Protein AF-A0A227JGD4-F1 (afdb_monomer_lite)

Secondary structure (DSSP, 8-state):
--S--PEEEPTT--GGG-SEEE--THHHHHHHHHTTSTT--HHHHHHHHHHHHHHTT-SSSEEEHHHHHHHTTTSS-HHHHHHHHHHHHHHTSEEEEEEEESSS---S-EEEEEPPHHHHHHHHHHHTT-

Radius of gyration: 15.05 Å; chains: 1; bounding box: 31×41×41 Å

Sequence (130 aa):
MTADEKILIKAPRSHKDGHLFEVHESSADWVEQYQHFKGVTKSILELLNLISLRGFSSKDGLVSTTEIVEATDGQLTRAALQQRLRAAVNIGLFTQTPVRFEEGLAGKTMLHKFVNPNQLISVLGATSLV

InterPro domains:
  IPR040567 RctB, helix turn helix domain [PF18622] (13-119)

Structure (mmCIF, N/CA/C/O backbone):
data_AF-A0A227JGD4-F1
#
_entry.id   AF-A0A227JGD4-F1
#
loop_
_atom_site.group_PDB
_atom_site.id
_atom_site.type_symbol
_atom_site.label_atom_id
_atom_site.label_alt_id
_atom_site.label_comp_id
_atom_site.label_asym_id
_atom_site.label_entity_id
_atom_site.label_seq_id
_atom_site.pdbx_PDB_ins_code
_atom_site.Cartn_x
_atom_site.Cartn_y
_atom_site.Cartn_z
_atom_site.occupancy
_atom_site.B_iso_or_equiv
_atom_site.auth_seq_id
_atom_site.auth_comp_id
_atom_site.auth_asym_id
_atom_site.auth_atom_id
_atom_site.pdbx_PDB_model_num
ATOM 1 N N . MET A 1 1 ? -4.173 -29.037 -1.565 1.00 38.59 1 MET A N 1
ATOM 2 C CA . MET A 1 1 ? -4.380 -27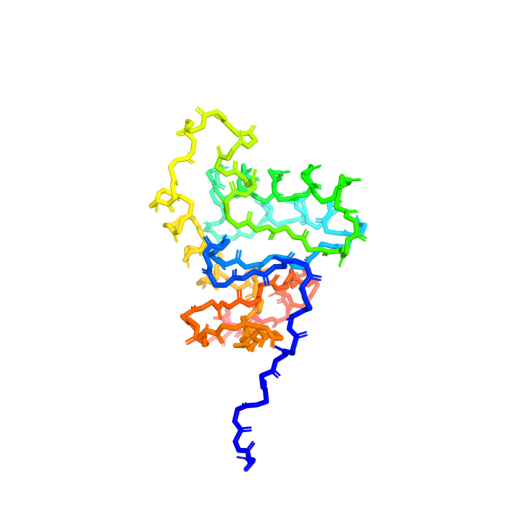.831 -2.393 1.00 38.59 1 MET A CA 1
ATOM 3 C C . MET A 1 1 ? -3.021 -27.427 -2.932 1.00 38.59 1 MET A C 1
ATOM 5 O O . MET A 1 1 ? -2.051 -27.455 -2.189 1.00 38.59 1 MET A O 1
ATOM 9 N N . THR A 1 2 ? -2.946 -27.286 -4.246 1.00 38.41 2 THR A N 1
ATOM 10 C CA . THR A 1 2 ? -1.753 -27.351 -5.100 1.00 38.41 2 THR A CA 1
ATOM 11 C C . THR A 1 2 ? -1.048 -25.995 -5.215 1.00 38.41 2 THR A C 1
ATOM 13 O O . THR A 1 2 ? -1.736 -24.987 -5.232 1.00 38.41 2 THR A O 1
ATOM 16 N N . ALA A 1 3 ? 0.293 -26.014 -5.273 1.00 48.94 3 ALA A N 1
ATOM 17 C CA . ALA A 1 3 ? 1.257 -24.923 -5.513 1.00 48.94 3 ALA A CA 1
ATOM 18 C C . ALA A 1 3 ? 0.721 -23.471 -5.551 1.00 48.94 3 ALA A C 1
ATOM 20 O O . ALA A 1 3 ? 0.012 -23.109 -6.484 1.00 48.94 3 ALA A O 1
ATOM 21 N N . ASP A 1 4 ? 1.162 -22.653 -4.583 1.00 60.94 4 ASP A N 1
ATOM 22 C CA . ASP A 1 4 ? 0.932 -21.204 -4.437 1.00 60.94 4 ASP A CA 1
ATOM 23 C C . ASP A 1 4 ? 0.702 -20.470 -5.768 1.00 60.94 4 ASP A C 1
ATOM 25 O O . ASP A 1 4 ? 1.643 -20.128 -6.496 1.00 60.94 4 ASP A O 1
ATOM 29 N N . GLU A 1 5 ? -0.566 -20.220 -6.082 1.00 78.69 5 GLU A N 1
ATOM 30 C CA . GLU A 1 5 ? -0.978 -19.538 -7.300 1.00 78.69 5 GLU A CA 1
ATOM 31 C C . GLU A 1 5 ? -0.503 -18.078 -7.244 1.00 78.69 5 GLU A C 1
ATOM 33 O O . GLU A 1 5 ? -0.991 -17.262 -6.462 1.00 78.69 5 GLU A O 1
ATOM 38 N N . LYS A 1 6 ? 0.521 -17.754 -8.043 1.00 89.44 6 LYS A N 1
ATOM 39 C CA . LYS A 1 6 ? 1.076 -16.398 -8.122 1.00 89.44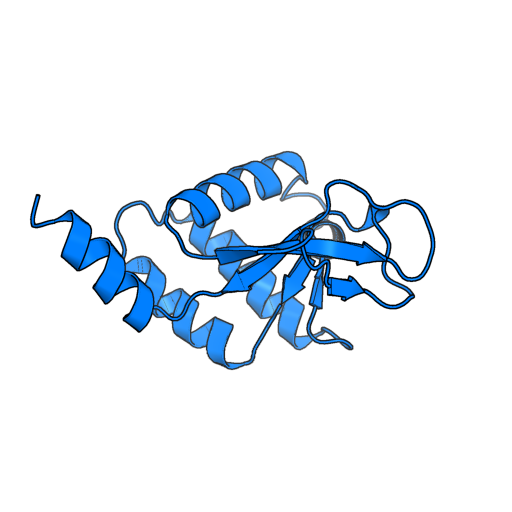 6 LYS A CA 1
ATOM 40 C C . LYS A 1 6 ? 0.361 -15.583 -9.187 1.00 89.44 6 LYS A C 1
ATOM 42 O O . LYS A 1 6 ? 0.324 -15.984 -10.355 1.00 89.44 6 LYS A O 1
ATOM 47 N N . ILE A 1 7 ? -0.078 -14.384 -8.814 1.00 92.19 7 ILE A N 1
ATOM 48 C CA . ILE A 1 7 ? -0.652 -13.418 -9.758 1.00 92.19 7 ILE A CA 1
ATOM 49 C C . ILE A 1 7 ? 0.446 -12.925 -10.707 1.00 92.19 7 ILE A C 1
ATOM 51 O O . ILE A 1 7 ? 1.539 -12.559 -10.268 1.00 92.19 7 ILE A O 1
ATOM 55 N N . LEU A 1 8 ? 0.162 -12.930 -12.012 1.00 93.44 8 LEU A N 1
ATOM 56 C CA . LEU A 1 8 ? 1.051 -12.368 -13.027 1.00 93.44 8 LEU A CA 1
ATOM 57 C C . LEU A 1 8 ? 0.884 -10.847 -13.092 1.00 93.44 8 LEU A C 1
ATOM 59 O O . LEU A 1 8 ? -0.195 -10.358 -13.410 1.00 93.44 8 LEU A O 1
ATOM 63 N N . ILE A 1 9 ? 1.972 -10.119 -12.865 1.00 94.69 9 ILE A N 1
ATOM 64 C CA . ILE A 1 9 ? 2.058 -8.668 -13.024 1.00 94.69 9 ILE A CA 1
ATOM 65 C C . ILE A 1 9 ? 2.738 -8.356 -14.357 1.00 94.69 9 ILE A C 1
ATOM 67 O O . ILE A 1 9 ? 3.827 -8.861 -14.638 1.00 94.69 9 ILE A O 1
ATOM 71 N N . LYS A 1 10 ? 2.072 -7.543 -15.176 1.00 94.25 10 LYS A N 1
ATOM 72 C CA . LYS A 1 10 ? 2.501 -7.182 -16.530 1.00 94.25 10 LYS A CA 1
ATOM 73 C C . LYS A 1 10 ? 3.551 -6.073 -16.536 1.00 94.25 10 LYS A C 1
ATOM 75 O O . LYS A 1 10 ? 3.618 -5.266 -15.605 1.00 94.25 10 LYS A O 1
ATOM 80 N N . ALA A 1 11 ? 4.350 -6.025 -17.600 1.00 92.12 11 ALA A N 1
ATOM 81 C CA . ALA A 1 11 ? 5.222 -4.887 -17.872 1.00 92.12 11 ALA A CA 1
ATOM 82 C C . ALA A 1 11 ? 4.396 -3.576 -17.954 1.00 92.12 11 ALA A C 1
ATOM 84 O O . ALA A 1 11 ? 3.231 -3.615 -18.358 1.00 92.12 11 ALA A O 1
ATOM 85 N N . PRO A 1 12 ? 4.956 -2.411 -17.568 1.00 93.19 12 PRO A N 1
ATOM 86 C CA . PRO A 1 12 ? 6.364 -2.159 -17.242 1.00 93.19 12 PRO A CA 1
ATOM 87 C C . PRO A 1 12 ? 6.754 -2.445 -15.781 1.00 93.19 12 PRO A C 1
ATOM 89 O O . PRO A 1 12 ? 7.877 -2.133 -15.387 1.00 93.19 12 PRO A O 1
ATOM 92 N N . ARG A 1 13 ? 5.857 -3.007 -14.957 1.00 94.38 13 ARG A N 1
ATOM 93 C CA . ARG A 1 13 ? 6.155 -3.255 -13.541 1.00 94.38 13 ARG A CA 1
ATOM 94 C C . ARG A 1 13 ? 7.196 -4.351 -13.356 1.00 94.38 13 ARG A C 1
ATOM 96 O O . ARG A 1 13 ? 7.214 -5.349 -14.075 1.00 94.38 13 ARG A O 1
ATOM 103 N N . SER A 1 14 ? 8.021 -4.197 -12.328 1.00 93.81 14 SER A N 1
ATOM 104 C CA . SER A 1 14 ? 9.065 -5.154 -11.973 1.00 93.81 14 SER A CA 1
ATOM 105 C C . SER A 1 14 ? 9.233 -5.296 -10.461 1.00 93.81 14 SER A C 1
ATOM 107 O O . SER A 1 14 ? 8.778 -4.473 -9.668 1.00 93.81 14 SER A O 1
ATOM 109 N N . HIS A 1 15 ? 9.979 -6.316 -10.035 1.00 91.81 15 HIS A N 1
ATOM 110 C CA . HIS A 1 15 ? 10.324 -6.518 -8.623 1.00 91.81 15 HIS A CA 1
ATOM 111 C C . HIS A 1 15 ? 11.052 -5.318 -7.984 1.00 91.81 15 HIS A C 1
ATOM 113 O O . HIS A 1 15 ? 11.072 -5.202 -6.758 1.00 91.81 15 HIS A O 1
ATOM 119 N N . LYS A 1 16 ? 11.643 -4.420 -8.786 1.00 92.94 16 LYS A N 1
ATOM 120 C CA . LYS A 1 16 ? 12.306 -3.199 -8.302 1.00 92.94 16 LYS A CA 1
ATOM 121 C C . LYS A 1 16 ? 11.316 -2.165 -7.759 1.00 92.94 16 LYS A C 1
ATOM 123 O O . LYS A 1 16 ? 11.696 -1.342 -6.928 1.00 92.94 16 LYS A O 1
ATOM 128 N N . ASP A 1 17 ? 10.046 -2.256 -8.145 1.00 93.38 17 ASP A N 1
ATOM 129 C CA . ASP A 1 17 ? 8.985 -1.359 -7.672 1.00 93.38 17 ASP A CA 1
ATOM 130 C C . ASP A 1 17 ? 8.592 -1.661 -6.207 1.00 93.38 17 ASP A C 1
ATOM 132 O O . ASP A 1 17 ? 7.974 -0.853 -5.502 1.00 93.38 17 ASP A O 1
ATOM 136 N N . GLY A 1 18 ? 9.029 -2.820 -5.702 1.00 94.75 18 GLY A N 1
ATOM 137 C CA . GLY A 1 18 ? 8.765 -3.312 -4.356 1.00 94.75 18 GLY A CA 1
ATOM 138 C C . GLY A 1 18 ? 7.379 -3.941 -4.242 1.00 94.75 18 GLY A C 1
ATOM 139 O O . GLY A 1 18 ? 6.974 -4.670 -5.143 1.00 94.75 18 GLY A O 1
ATOM 140 N N . HIS A 1 19 ? 6.685 -3.723 -3.120 1.00 97.25 19 HIS A N 1
ATOM 141 C CA . HIS A 1 19 ? 5.319 -4.231 -2.927 1.00 97.25 19 HIS A CA 1
ATOM 142 C C . HIS A 1 19 ? 4.311 -3.457 -3.779 1.00 97.25 19 HIS A C 1
ATOM 144 O O . HIS A 1 19 ? 4.537 -2.288 -4.097 1.00 97.25 19 HIS A O 1
ATOM 150 N N . LEU A 1 20 ? 3.211 -4.123 -4.129 1.00 97.44 20 LEU A N 1
ATOM 151 C CA . LEU A 1 20 ? 2.132 -3.566 -4.939 1.00 97.44 20 LEU A CA 1
ATOM 152 C C . LEU A 1 20 ? 0.847 -3.498 -4.117 1.00 97.44 20 LEU A C 1
ATOM 154 O O . LEU A 1 20 ? 0.592 -4.373 -3.294 1.00 97.44 20 LEU A O 1
ATOM 158 N N . PHE A 1 21 ? 0.032 -2.489 -4.379 1.00 97.50 21 PHE A N 1
ATOM 159 C CA . PHE A 1 21 ? -1.285 -2.284 -3.796 1.00 97.50 21 PHE A CA 1
ATOM 160 C C . PHE A 1 21 ? -2.317 -2.271 -4.917 1.00 97.50 21 PHE A C 1
ATOM 162 O O . PHE A 1 21 ? -2.163 -1.506 -5.866 1.00 97.50 21 PHE A O 1
ATOM 169 N N . GLU A 1 22 ? -3.345 -3.108 -4.809 1.00 95.38 22 GLU A N 1
ATOM 170 C CA . GLU A 1 22 ? -4.529 -3.032 -5.666 1.00 95.38 22 GLU A CA 1
ATOM 171 C C . GLU A 1 22 ? -5.422 -1.910 -5.145 1.00 95.38 22 GLU A C 1
ATOM 173 O O . GLU A 1 22 ? -5.812 -1.926 -3.972 1.00 95.38 22 GLU A O 1
ATOM 178 N N . VAL A 1 23 ? -5.721 -0.931 -5.999 1.00 87.00 23 VAL A N 1
ATOM 179 C CA . VAL A 1 23 ? -6.571 0.200 -5.626 1.00 87.00 23 VAL A CA 1
ATOM 180 C C . VAL A 1 23 ? -7.903 0.103 -6.350 1.00 87.00 23 VAL A C 1
ATOM 182 O O . VAL A 1 23 ? -7.960 -0.091 -7.562 1.00 87.00 23 VAL A O 1
ATOM 185 N N . HIS A 1 24 ? -8.975 0.252 -5.581 1.00 79.88 24 HIS A N 1
ATOM 186 C CA . HIS A 1 24 ? -10.344 0.330 -6.064 1.00 79.88 24 HIS A CA 1
ATOM 187 C C . HIS A 1 24 ? -10.944 1.671 -5.626 1.00 79.88 24 HIS A C 1
ATOM 189 O O . HIS A 1 24 ? -10.515 2.228 -4.616 1.00 79.88 24 HIS A O 1
ATOM 195 N N . GLU A 1 25 ? -11.954 2.183 -6.329 1.00 74.25 25 GLU A N 1
ATOM 196 C CA . GLU A 1 25 ? -12.606 3.453 -5.953 1.00 74.25 25 GLU A CA 1
ATOM 197 C C . GLU A 1 25 ? -13.137 3.414 -4.510 1.00 74.25 25 GLU A C 1
ATOM 199 O O . GLU A 1 25 ? -12.946 4.348 -3.737 1.00 74.25 25 GLU A O 1
ATOM 204 N N . SER A 1 26 ? -13.683 2.267 -4.099 1.00 78.56 26 SER A N 1
ATOM 205 C CA . SER A 1 26 ? -14.180 2.038 -2.735 1.00 78.56 26 SER A CA 1
ATOM 206 C C . SER A 1 26 ? -13.092 1.992 -1.656 1.00 78.56 26 SER A C 1
ATOM 208 O O . SER A 1 26 ? -13.415 1.984 -0.471 1.00 78.56 26 SER A O 1
ATOM 210 N N . SER A 1 27 ? -11.808 1.901 -2.024 1.00 77.56 27 SER A N 1
ATOM 211 C CA . SER A 1 27 ? -10.718 1.853 -1.045 1.00 77.56 27 SER A CA 1
ATOM 212 C C . SER A 1 27 ? -10.648 3.141 -0.227 1.00 77.56 27 SER A C 1
ATOM 214 O O . SER A 1 27 ? -10.352 3.057 0.961 1.00 77.56 27 SER A O 1
ATOM 216 N N . ALA A 1 28 ? -10.980 4.294 -0.823 1.00 79.12 28 ALA A N 1
ATOM 217 C CA . ALA A 1 28 ? -11.008 5.583 -0.133 1.00 79.12 28 ALA A CA 1
ATOM 218 C C . ALA A 1 28 ? -12.064 5.609 0.988 1.00 79.12 28 ALA A C 1
ATOM 220 O O . ALA A 1 28 ? -11.730 5.916 2.132 1.00 79.12 28 ALA A O 1
ATOM 221 N N . ASP A 1 29 ? -13.293 5.173 0.694 1.00 85.50 29 ASP A N 1
ATOM 222 C CA . ASP A 1 29 ? -14.391 5.113 1.672 1.00 85.50 29 ASP A CA 1
ATOM 223 C C . ASP A 1 29 ? -14.078 4.171 2.846 1.00 85.50 29 ASP A C 1
ATOM 225 O O . ASP A 1 29 ? -14.525 4.366 3.979 1.00 85.50 29 ASP A O 1
ATOM 229 N N . TRP A 1 30 ? -13.302 3.114 2.594 1.00 91.31 30 TRP A N 1
ATOM 230 C CA . TRP A 1 30 ? -12.909 2.170 3.639 1.00 91.31 30 TRP A CA 1
ATOM 231 C C . TRP A 1 30 ? -11.851 2.738 4.583 1.00 91.31 30 TRP A C 1
ATOM 233 O O . TRP A 1 30 ? -11.833 2.342 5.749 1.00 91.31 30 TRP A O 1
ATOM 243 N N . VAL A 1 31 ? -11.007 3.680 4.137 1.00 90.75 31 VAL A N 1
ATOM 244 C CA . VAL A 1 31 ? -10.002 4.310 5.013 1.00 90.75 31 VAL A CA 1
ATOM 245 C C . VAL A 1 31 ? -10.664 5.022 6.187 1.00 90.75 31 VAL A C 1
ATOM 247 O O . VAL A 1 31 ? -10.215 4.864 7.325 1.00 90.75 31 VAL A O 1
ATOM 250 N N . GLU A 1 32 ? -11.765 5.732 5.935 1.00 89.00 32 GLU A N 1
AT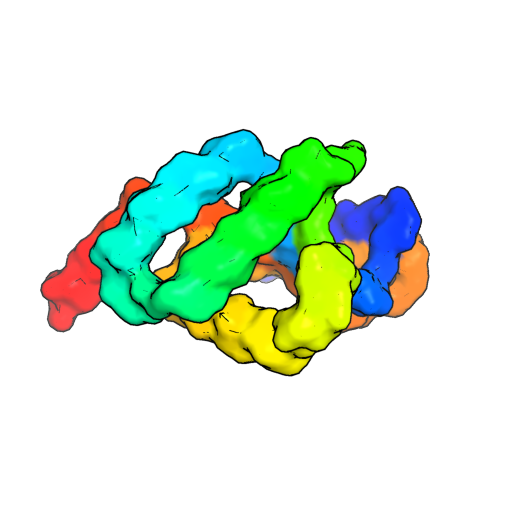OM 251 C CA . GLU A 1 32 ? -12.540 6.398 6.986 1.00 89.00 32 GLU A CA 1
ATOM 252 C C . GLU A 1 32 ? -13.133 5.400 7.981 1.00 89.00 32 GLU A C 1
ATOM 254 O O . GLU A 1 32 ? -13.185 5.671 9.176 1.00 89.00 32 GLU A O 1
ATOM 259 N N . GLN A 1 33 ? -13.532 4.213 7.526 1.00 91.31 33 GLN A N 1
ATOM 260 C CA . GLN A 1 33 ? -14.063 3.178 8.413 1.00 91.31 33 GLN A CA 1
ATOM 261 C C . GLN A 1 33 ? -12.956 2.508 9.234 1.00 91.31 33 GLN A C 1
ATOM 263 O O . GLN A 1 33 ? -13.171 2.174 10.402 1.00 91.31 33 GLN A O 1
ATOM 268 N N . TYR A 1 34 ? -11.753 2.338 8.670 1.00 93.44 34 TYR A N 1
ATOM 269 C CA . TYR A 1 34 ? -10.672 1.649 9.371 1.00 93.44 34 TYR A CA 1
ATOM 270 C C . TYR A 1 34 ? -10.209 2.359 10.640 1.00 93.44 34 TYR A C 1
ATOM 272 O O . TYR A 1 34 ? -9.724 1.694 11.554 1.00 93.44 34 TYR A O 1
ATOM 280 N N . GLN A 1 35 ? -10.374 3.682 10.732 1.00 91.56 35 GLN A N 1
ATOM 281 C CA . GLN A 1 35 ? -9.964 4.455 11.909 1.00 91.56 35 GLN A CA 1
ATOM 282 C C . GLN A 1 35 ? -10.647 3.997 13.212 1.00 91.56 35 GLN A C 1
ATOM 284 O O . GLN A 1 35 ? -10.155 4.288 14.299 1.00 91.56 35 GLN A O 1
ATOM 289 N N . HIS A 1 36 ? -11.767 3.273 13.112 1.00 90.56 36 HIS A N 1
ATOM 290 C CA . HIS A 1 36 ? -12.499 2.734 14.256 1.00 90.56 36 HIS A CA 1
ATOM 291 C C . HIS A 1 36 ? -11.957 1.384 14.754 1.00 90.56 36 HIS A C 1
ATOM 293 O O . HIS A 1 36 ? -12.330 0.946 15.844 1.00 90.56 36 HIS A O 1
ATOM 299 N N . PHE A 1 37 ? -11.073 0.714 14.004 1.00 90.88 37 PHE A N 1
ATOM 300 C CA . PHE A 1 37 ? -10.487 -0.554 14.439 1.00 90.88 37 PHE A CA 1
ATOM 301 C C . PHE A 1 37 ? -9.306 -0.344 15.390 1.00 90.88 37 PHE A C 1
ATOM 303 O O . PHE A 1 37 ? -8.436 0.509 15.199 1.00 90.88 37 PHE A O 1
ATOM 310 N N . LYS A 1 38 ? -9.239 -1.191 16.422 1.00 90.75 38 LYS A N 1
ATOM 311 C CA . LYS A 1 38 ? -8.146 -1.186 17.399 1.00 90.75 38 LYS A CA 1
ATOM 312 C C . LYS A 1 38 ? -6.799 -1.415 16.705 1.00 90.75 38 LYS A C 1
ATOM 314 O O . LYS A 1 38 ? -6.643 -2.338 15.915 1.00 90.75 38 LYS A O 1
ATOM 319 N N . GLY A 1 39 ? -5.808 -0.599 17.060 1.00 91.56 39 GLY A N 1
ATOM 320 C CA . GLY A 1 39 ? -4.446 -0.695 16.526 1.00 91.56 39 GLY A CA 1
ATOM 321 C C . GLY A 1 39 ? -4.209 0.112 15.249 1.00 91.56 39 GLY A C 1
ATOM 322 O O . GLY A 1 39 ? -3.053 0.292 14.870 1.00 91.56 39 GLY A O 1
ATOM 323 N N . VAL A 1 40 ? -5.257 0.659 14.622 1.00 95.81 40 VAL A N 1
ATOM 324 C CA . VAL A 1 40 ? -5.105 1.563 13.478 1.00 95.81 40 VAL A CA 1
ATOM 325 C C . VAL A 1 40 ? -4.598 2.917 13.970 1.00 95.81 40 VAL A C 1
ATOM 327 O O . VAL A 1 40 ? -5.301 3.683 14.623 1.00 95.81 40 VAL A O 1
ATOM 330 N N . THR A 1 41 ? -3.325 3.199 13.695 1.00 96.81 41 THR A N 1
ATOM 331 C CA . THR A 1 41 ? -2.656 4.442 14.092 1.00 96.81 41 THR A CA 1
ATOM 332 C C . THR A 1 41 ? -2.777 5.514 13.011 1.00 96.81 41 THR A C 1
ATOM 334 O O . THR A 1 41 ? -2.995 5.216 11.836 1.00 96.81 41 THR A O 1
ATOM 337 N N . LYS A 1 42 ? -2.505 6.775 13.376 1.00 96.44 42 LYS A N 1
ATOM 338 C CA . LYS A 1 42 ? -2.383 7.881 12.408 1.00 96.44 42 LYS A CA 1
ATOM 339 C C . LYS A 1 42 ? -1.387 7.574 11.285 1.00 96.44 42 LYS A C 1
ATOM 341 O O . LYS A 1 42 ? -1.683 7.816 10.125 1.00 96.44 42 LYS A O 1
ATOM 346 N N . SER A 1 43 ? -0.243 6.971 11.613 1.00 97.06 43 SER A N 1
ATOM 347 C CA . SER A 1 43 ? 0.778 6.617 10.620 1.00 97.06 43 SER A CA 1
ATOM 348 C C . SER A 1 43 ? 0.326 5.531 9.637 1.00 97.06 43 SER A C 1
ATOM 350 O O . SER A 1 43 ? 0.789 5.523 8.494 1.00 97.06 43 SER A O 1
ATOM 352 N N . ILE A 1 44 ? -0.567 4.627 10.056 1.00 97.31 44 ILE A N 1
ATOM 353 C CA . ILE A 1 44 ? -1.214 3.663 9.159 1.00 97.31 44 ILE A CA 1
ATOM 354 C C . ILE A 1 44 ? -2.205 4.400 8.261 1.00 97.31 44 ILE A C 1
ATOM 356 O O . ILE A 1 44 ? -2.104 4.256 7.049 1.00 97.31 44 ILE A O 1
ATOM 360 N N . LEU A 1 45 ? -3.088 5.236 8.819 1.00 96.19 45 LEU A N 1
ATOM 361 C CA . LEU A 1 45 ? -4.057 6.016 8.036 1.00 96.19 45 LEU A CA 1
ATOM 362 C C . LEU A 1 45 ? -3.378 6.898 6.978 1.00 96.19 45 LEU A C 1
ATOM 364 O O . LEU A 1 45 ? -3.817 6.921 5.834 1.00 96.19 45 LEU A O 1
ATOM 368 N N . GLU A 1 46 ? -2.262 7.548 7.315 1.00 96.06 46 GLU A N 1
ATOM 369 C CA . GLU A 1 46 ? -1.431 8.283 6.351 1.00 96.06 46 GLU A CA 1
ATOM 370 C C . GLU A 1 46 ? -0.981 7.402 5.179 1.00 96.06 46 GLU A C 1
ATOM 372 O O . GLU A 1 46 ? -1.079 7.819 4.029 1.00 96.06 46 GLU A O 1
ATOM 377 N N . LEU A 1 47 ? -0.516 6.173 5.447 1.00 97.12 47 LEU A N 1
ATOM 378 C CA . LEU A 1 47 ? -0.131 5.237 4.389 1.00 97.12 47 LEU A CA 1
ATOM 379 C C . LEU A 1 47 ? -1.334 4.877 3.503 1.00 97.12 47 LEU A C 1
ATOM 381 O O . LEU A 1 47 ? -1.200 4.877 2.283 1.00 97.12 47 LEU A O 1
ATOM 385 N N . LEU A 1 48 ? -2.500 4.591 4.092 1.00 95.75 48 LEU A N 1
ATOM 386 C CA . LEU A 1 48 ? -3.703 4.232 3.328 1.00 95.75 48 LEU A CA 1
ATOM 387 C C . LEU A 1 48 ? -4.193 5.396 2.457 1.00 95.75 48 LEU A C 1
ATOM 389 O O . LEU A 1 48 ? -4.568 5.187 1.302 1.00 95.75 48 LEU A O 1
ATOM 393 N N . ASN A 1 49 ? -4.128 6.619 2.983 1.00 94.31 49 ASN A N 1
ATOM 394 C CA . ASN A 1 49 ? -4.456 7.835 2.246 1.00 94.31 49 ASN A CA 1
ATOM 395 C C . ASN A 1 49 ? -3.478 8.078 1.094 1.00 94.31 49 ASN A C 1
ATOM 397 O O . ASN A 1 49 ? -3.919 8.388 -0.006 1.00 94.31 49 ASN A O 1
ATOM 401 N N . LEU A 1 50 ? -2.172 7.881 1.303 1.00 95.25 50 LEU A N 1
ATOM 402 C CA . LEU A 1 50 ? -1.176 7.991 0.232 1.00 95.25 50 LEU A CA 1
ATOM 403 C C . LEU A 1 50 ? -1.408 6.958 -0.877 1.00 95.25 50 LEU A C 1
ATOM 405 O O . LEU A 1 50 ? -1.337 7.307 -2.054 1.00 95.25 50 LEU A O 1
ATOM 409 N N . ILE A 1 51 ? -1.723 5.708 -0.518 1.00 95.62 51 ILE A N 1
ATOM 410 C CA . ILE A 1 51 ? -2.073 4.657 -1.488 1.00 95.62 51 ILE A CA 1
ATOM 411 C C . ILE A 1 51 ? -3.318 5.066 -2.284 1.00 95.62 51 ILE A C 1
ATOM 413 O O . ILE A 1 51 ? -3.300 5.003 -3.511 1.00 95.62 51 ILE A O 1
ATOM 417 N N . SER A 1 52 ? -4.373 5.516 -1.598 1.00 92.56 52 SER A N 1
ATOM 418 C CA . SER A 1 52 ? -5.646 5.897 -2.225 1.00 92.56 52 SER A CA 1
ATOM 419 C C . SER A 1 52 ? -5.478 7.108 -3.144 1.00 92.56 52 SER A C 1
ATOM 421 O O . SER A 1 52 ? -5.878 7.064 -4.305 1.00 92.56 52 SER A O 1
ATOM 423 N N . LEU A 1 53 ? -4.798 8.156 -2.666 1.00 92.25 53 LEU A N 1
ATOM 424 C CA . LEU A 1 53 ? -4.497 9.357 -3.441 1.00 92.25 53 LEU A CA 1
ATOM 425 C C . LEU A 1 53 ? -3.679 9.021 -4.691 1.00 92.25 53 LEU A C 1
ATOM 427 O O . LEU A 1 53 ? -4.004 9.473 -5.787 1.00 92.25 53 LEU A O 1
ATOM 431 N N . ARG A 1 54 ? -2.635 8.195 -4.547 1.00 93.88 54 ARG A N 1
ATOM 432 C CA . ARG A 1 54 ? -1.812 7.774 -5.685 1.00 93.88 54 ARG A CA 1
ATOM 433 C C . ARG A 1 54 ? -2.600 6.902 -6.664 1.00 93.88 54 ARG A C 1
ATOM 435 O O . ARG A 1 54 ? -2.387 7.012 -7.873 1.00 93.88 54 ARG A O 1
ATOM 442 N N . GLY A 1 55 ? -3.532 6.097 -6.162 1.00 92.69 55 GLY A N 1
ATOM 443 C CA . GLY A 1 55 ? -4.394 5.224 -6.952 1.00 92.69 55 GLY A CA 1
ATOM 444 C C . GLY A 1 55 ? -5.256 5.953 -7.978 1.00 92.69 55 GLY A C 1
ATOM 445 O O 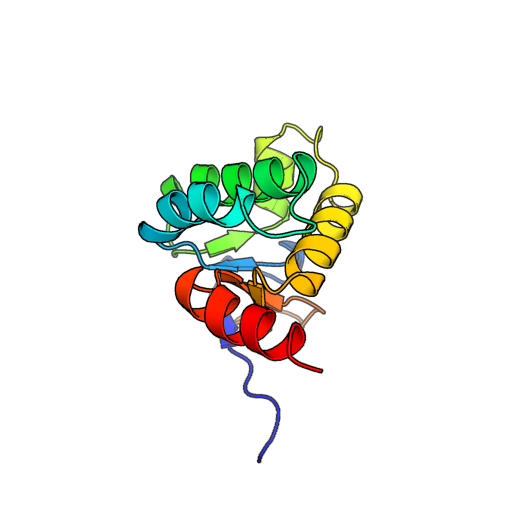. GLY A 1 55 ? -5.401 5.443 -9.083 1.00 92.69 55 GLY A O 1
ATOM 446 N N . PHE A 1 56 ? -5.715 7.178 -7.693 1.00 90.06 56 PHE A N 1
ATOM 447 C CA . PHE A 1 56 ? -6.444 8.001 -8.675 1.00 90.06 56 PHE A CA 1
ATOM 448 C C . PHE A 1 56 ? -5.633 8.312 -9.941 1.00 90.06 56 PHE A C 1
ATOM 450 O O . PHE A 1 56 ? -6.202 8.569 -10.997 1.00 90.06 56 PHE A O 1
ATOM 457 N N . SER A 1 57 ? -4.301 8.293 -9.843 1.00 91.12 57 SER A N 1
ATOM 458 C CA . SER A 1 57 ? -3.395 8.499 -10.979 1.00 91.12 57 SER A CA 1
ATOM 459 C C . SER A 1 57 ? -2.880 7.196 -11.602 1.00 91.12 57 SER A C 1
ATOM 461 O O . SER A 1 57 ? -2.105 7.238 -12.561 1.00 91.12 57 SER A O 1
ATOM 463 N N . SER A 1 58 ? -3.279 6.039 -11.060 1.00 93.00 58 SER A N 1
ATOM 464 C CA . SER A 1 58 ? -2.851 4.737 -11.563 1.00 93.00 58 SER A CA 1
ATOM 465 C C . SER A 1 58 ? -3.474 4.444 -12.927 1.00 93.00 58 SER A C 1
ATOM 467 O O . SER A 1 58 ? -4.647 4.714 -13.168 1.00 93.00 58 SER A O 1
ATOM 469 N N . LYS A 1 59 ? -2.679 3.863 -13.828 1.00 91.94 59 LYS A N 1
ATOM 470 C CA . LYS A 1 59 ? -3.119 3.482 -15.182 1.00 91.94 59 LYS A CA 1
ATOM 471 C C . LYS A 1 59 ? -3.507 2.010 -15.301 1.00 91.94 59 LYS A C 1
ATOM 473 O O . LYS A 1 59 ? -4.084 1.615 -16.306 1.00 91.94 59 LYS A O 1
ATOM 478 N N . ASP A 1 60 ? -3.156 1.206 -14.306 1.00 93.25 60 ASP A N 1
ATOM 479 C CA . ASP A 1 60 ? -3.296 -0.251 -14.312 1.00 93.25 60 ASP A CA 1
ATOM 480 C C . ASP A 1 60 ? -3.956 -0.788 -13.031 1.00 93.25 60 ASP A C 1
ATOM 482 O O . ASP A 1 60 ? -3.931 -1.989 -12.776 1.00 93.25 60 ASP A O 1
ATOM 486 N N . GLY A 1 61 ? -4.539 0.101 -12.219 1.00 93.38 61 GLY A N 1
ATOM 487 C CA . GLY A 1 61 ? -5.199 -0.249 -10.958 1.00 93.38 61 GLY A CA 1
ATOM 488 C C . GLY A 1 61 ? -4.234 -0.626 -9.830 1.00 93.38 61 GLY A C 1
ATOM 489 O O . GLY A 1 61 ? -4.670 -1.089 -8.776 1.00 93.38 61 GLY A O 1
ATOM 490 N N . LEU A 1 62 ? -2.926 -0.437 -10.030 1.0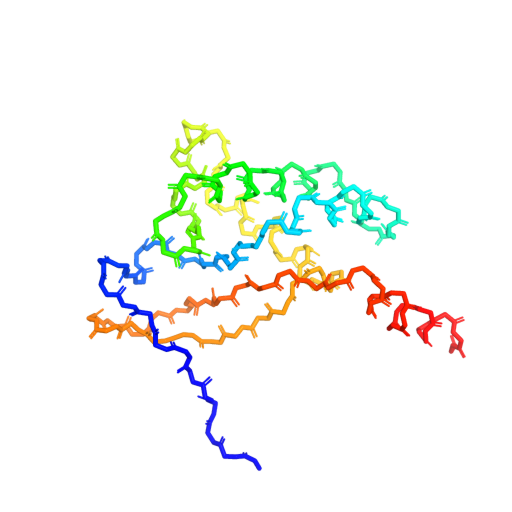0 96.06 62 LEU A N 1
ATOM 491 C CA . LEU A 1 62 ? -1.895 -0.767 -9.056 1.00 96.06 62 LEU A CA 1
ATOM 492 C C . LEU A 1 62 ? -1.123 0.477 -8.605 1.00 96.06 62 LEU A C 1
ATOM 494 O O . LEU A 1 62 ? -0.922 1.433 -9.356 1.00 96.06 62 LEU A O 1
ATOM 498 N N . VAL A 1 63 ? -0.636 0.443 -7.370 1.00 97.38 63 VAL A N 1
ATOM 499 C CA . VAL A 1 63 ? 0.309 1.421 -6.818 1.00 97.38 63 VAL A CA 1
ATOM 500 C C . VAL A 1 63 ? 1.477 0.669 -6.207 1.00 97.38 63 VAL A C 1
ATOM 502 O O . VAL A 1 63 ? 1.281 -0.291 -5.467 1.00 97.38 63 VAL A O 1
ATOM 505 N N . SER A 1 64 ? 2.704 1.083 -6.495 1.00 97.19 64 SER A N 1
ATOM 506 C CA . SER A 1 64 ? 3.899 0.467 -5.920 1.00 97.19 64 SER A CA 1
ATOM 507 C C . SER A 1 64 ? 4.461 1.238 -4.729 1.00 97.19 64 SER A C 1
ATOM 509 O O . SER A 1 64 ? 4.246 2.438 -4.560 1.00 97.19 64 SER A O 1
ATOM 511 N N . THR A 1 65 ? 5.260 0.555 -3.907 1.00 97.12 65 THR A N 1
ATOM 512 C CA . THR A 1 65 ? 5.999 1.222 -2.824 1.00 97.12 65 THR A CA 1
ATOM 513 C C . THR A 1 65 ? 6.964 2.291 -3.328 1.00 97.12 65 THR A C 1
ATOM 515 O O . THR A 1 65 ? 7.152 3.285 -2.636 1.00 97.12 65 THR A O 1
ATOM 518 N N . THR A 1 66 ? 7.564 2.112 -4.509 1.00 96.94 66 THR A N 1
ATOM 519 C CA . THR A 1 66 ? 8.427 3.132 -5.123 1.00 96.94 66 THR A CA 1
ATOM 520 C C . THR A 1 66 ? 7.638 4.400 -5.440 1.00 96.94 66 THR A C 1
ATOM 522 O O . THR A 1 66 ? 8.054 5.475 -5.025 1.00 96.94 66 THR A O 1
ATOM 525 N N . GLU A 1 67 ? 6.462 4.270 -6.055 1.00 97.19 67 GLU A N 1
ATOM 526 C CA . GLU A 1 67 ? 5.614 5.421 -6.394 1.00 97.19 67 GLU A CA 1
ATOM 527 C C . GLU A 1 67 ? 5.174 6.218 -5.161 1.00 97.19 67 GLU A C 1
ATOM 529 O O . GLU A 1 67 ? 5.070 7.438 -5.222 1.00 97.19 67 GLU A O 1
ATOM 534 N N . ILE A 1 68 ? 4.935 5.551 -4.028 1.00 97.25 68 ILE A N 1
ATOM 535 C CA . ILE A 1 68 ? 4.589 6.233 -2.772 1.00 97.25 68 ILE A CA 1
ATOM 536 C C . ILE A 1 68 ? 5.799 6.987 -2.207 1.00 97.25 68 ILE A C 1
ATOM 538 O O . ILE A 1 68 ? 5.657 8.116 -1.746 1.00 97.25 68 ILE A O 1
ATOM 542 N N . VAL A 1 69 ? 6.992 6.383 -2.238 1.00 97.44 69 VAL A N 1
ATOM 543 C CA . VAL A 1 69 ? 8.226 7.051 -1.788 1.00 97.44 69 VAL A CA 1
ATOM 544 C C . VAL A 1 69 ? 8.475 8.306 -2.630 1.00 97.44 69 VAL A C 1
ATOM 546 O O . VAL A 1 69 ? 8.722 9.372 -2.071 1.00 97.44 69 VAL A O 1
ATOM 549 N N . GLU A 1 70 ? 8.344 8.196 -3.952 1.00 96.00 70 GLU A N 1
ATOM 550 C CA . GLU A 1 70 ? 8.490 9.312 -4.893 1.00 96.00 70 GLU A CA 1
ATOM 551 C C . GLU A 1 70 ? 7.430 10.395 -4.676 1.00 96.00 70 GLU A C 1
ATOM 553 O O . GLU A 1 70 ? 7.772 11.568 -4.605 1.00 96.00 70 GLU A O 1
ATOM 558 N N . ALA A 1 71 ? 6.164 10.021 -4.469 1.00 94.94 71 ALA A N 1
ATOM 559 C CA . ALA A 1 71 ? 5.076 10.970 -4.210 1.00 94.94 71 ALA A CA 1
ATOM 560 C C . ALA A 1 71 ? 5.222 11.749 -2.890 1.00 94.94 71 ALA A C 1
ATOM 562 O O . ALA A 1 71 ? 4.495 12.713 -2.663 1.00 94.94 71 ALA A O 1
ATOM 563 N N . THR A 1 72 ? 6.135 11.328 -2.012 1.00 95.12 72 THR A N 1
ATOM 564 C CA . THR A 1 72 ? 6.459 12.027 -0.760 1.00 95.12 72 THR A CA 1
ATOM 565 C C . THR A 1 72 ? 7.817 12.725 -0.806 1.00 95.12 72 THR A C 1
ATOM 567 O O . THR A 1 72 ? 8.342 13.082 0.246 1.00 95.12 72 THR A O 1
ATOM 570 N N . ASP A 1 73 ? 8.427 12.860 -1.989 1.00 93.88 73 ASP A N 1
ATOM 571 C CA . ASP A 1 73 ? 9.781 13.398 -2.176 1.00 93.88 73 ASP A CA 1
ATOM 572 C C . ASP A 1 73 ? 10.817 12.732 -1.244 1.00 93.88 73 ASP A C 1
ATOM 574 O O . ASP A 1 73 ? 11.737 13.360 -0.721 1.00 93.88 73 ASP A O 1
ATOM 578 N N . GLY A 1 74 ? 10.637 11.432 -0.976 1.00 91.62 74 GLY A N 1
ATOM 579 C CA . GLY A 1 74 ? 11.498 10.649 -0.089 1.00 91.62 74 GLY A CA 1
ATOM 580 C C . GLY A 1 74 ? 11.294 10.875 1.415 1.00 91.62 74 GLY A C 1
ATOM 581 O O . GLY A 1 74 ? 11.963 10.205 2.205 1.00 91.62 74 GLY A O 1
ATOM 582 N N . GLN A 1 75 ? 10.368 11.745 1.839 1.00 94.75 75 GLN A N 1
ATOM 583 C CA . GLN A 1 75 ? 10.058 11.953 3.260 1.00 94.75 75 GLN A CA 1
ATOM 584 C C . GLN A 1 75 ? 9.544 10.668 3.923 1.00 94.75 75 GLN A C 1
ATOM 586 O O . GLN A 1 75 ? 9.938 10.340 5.046 1.00 94.75 75 GLN A O 1
ATOM 591 N N . LEU A 1 76 ? 8.707 9.895 3.220 1.00 96.38 76 LEU A N 1
ATOM 592 C CA . LEU A 1 76 ? 8.364 8.541 3.634 1.00 96.38 76 LEU A CA 1
ATOM 593 C C . LEU A 1 76 ? 9.361 7.555 3.021 1.00 96.38 76 LEU A C 1
ATOM 595 O O . LEU A 1 76 ? 9.240 7.143 1.871 1.00 96.38 76 LEU A O 1
ATOM 599 N N . THR A 1 77 ? 10.344 7.130 3.814 1.00 96.69 77 THR A N 1
ATOM 600 C CA . THR A 1 77 ? 11.334 6.147 3.354 1.00 96.69 77 THR A CA 1
ATOM 601 C C . THR A 1 77 ? 10.701 4.775 3.103 1.00 96.69 77 THR A C 1
ATOM 603 O O . THR A 1 77 ? 9.724 4.384 3.749 1.00 96.69 77 THR A O 1
ATOM 606 N N . ARG A 1 78 ? 11.316 3.969 2.224 1.00 95.31 78 ARG A N 1
ATOM 607 C CA . ARG A 1 78 ? 10.861 2.593 1.947 1.00 95.31 78 ARG A CA 1
ATOM 608 C C . ARG A 1 78 ? 10.789 1.732 3.213 1.00 95.31 78 ARG A C 1
ATOM 610 O O . ARG A 1 78 ? 9.856 0.947 3.365 1.00 95.31 78 ARG A O 1
ATOM 617 N N . ALA A 1 79 ? 11.743 1.894 4.130 1.00 96.31 79 ALA A N 1
ATOM 618 C CA . ALA A 1 79 ? 11.763 1.165 5.397 1.00 96.31 79 ALA A CA 1
ATOM 619 C C . ALA A 1 79 ? 10.588 1.566 6.306 1.00 96.31 79 ALA A C 1
ATOM 621 O O . ALA A 1 79 ? 9.905 0.695 6.850 1.00 96.31 79 ALA A O 1
ATOM 622 N N . ALA A 1 80 ? 10.305 2.869 6.421 1.00 97.56 80 ALA A N 1
ATOM 623 C CA . ALA A 1 80 ? 9.166 3.371 7.185 1.00 97.56 80 ALA A CA 1
ATOM 624 C C . ALA A 1 80 ? 7.829 2.909 6.582 1.00 97.56 80 ALA A C 1
ATOM 626 O O . ALA A 1 80 ? 6.936 2.477 7.314 1.00 97.56 80 ALA A O 1
ATOM 627 N N . LEU A 1 81 ? 7.713 2.917 5.250 1.00 97.88 81 LEU A N 1
ATOM 628 C CA . LEU A 1 81 ? 6.558 2.376 4.537 1.00 97.88 81 LEU A CA 1
ATOM 629 C C . LEU A 1 81 ? 6.370 0.886 4.850 1.00 97.88 81 LEU A C 1
ATOM 631 O O . LEU A 1 81 ? 5.290 0.482 5.272 1.00 97.88 81 LEU A O 1
ATOM 635 N N . GLN A 1 82 ? 7.419 0.068 4.725 1.00 96.69 82 GLN A N 1
ATOM 636 C CA . GLN A 1 82 ? 7.359 -1.365 5.039 1.00 96.69 82 GLN A CA 1
ATOM 637 C C . GLN A 1 82 ? 7.014 -1.640 6.509 1.00 96.69 82 GLN A C 1
ATOM 639 O O . GLN A 1 82 ? 6.326 -2.614 6.811 1.00 96.69 82 GLN A O 1
ATOM 644 N N . GLN A 1 83 ? 7.467 -0.803 7.446 1.00 97.88 83 GLN A N 1
ATOM 645 C CA . GLN A 1 83 ? 7.075 -0.912 8.851 1.00 97.88 83 GLN A CA 1
ATOM 646 C C . GLN A 1 83 ? 5.572 -0.668 9.038 1.00 97.88 83 GLN A C 1
ATOM 648 O O . GLN A 1 83 ? 4.906 -1.477 9.684 1.00 97.88 83 GLN A O 1
ATOM 653 N N . ARG A 1 84 ? 5.033 0.402 8.442 1.00 98.19 84 ARG A N 1
ATOM 654 C CA . ARG A 1 84 ? 3.595 0.720 8.480 1.00 98.19 84 ARG A CA 1
ATOM 655 C C . ARG A 1 84 ? 2.762 -0.371 7.799 1.00 98.19 84 ARG A C 1
ATOM 657 O O . ARG A 1 84 ? 1.751 -0.795 8.347 1.00 98.19 84 ARG A O 1
ATOM 664 N N . LEU A 1 85 ? 3.232 -0.884 6.661 1.00 98.12 85 LEU A N 1
ATOM 665 C CA . LEU A 1 85 ? 2.594 -1.973 5.922 1.00 98.12 85 LEU A CA 1
ATOM 666 C C . LEU A 1 85 ? 2.502 -3.256 6.752 1.00 98.12 85 LEU A C 1
ATOM 668 O O . LEU A 1 85 ? 1.436 -3.859 6.821 1.00 98.12 85 LEU A O 1
ATOM 672 N N . ARG A 1 86 ? 3.591 -3.655 7.423 1.00 97.25 86 ARG A N 1
ATOM 673 C CA . ARG A 1 86 ? 3.580 -4.822 8.320 1.00 97.25 86 ARG A CA 1
ATOM 674 C C . ARG A 1 86 ? 2.557 -4.662 9.444 1.00 97.25 86 ARG A C 1
ATOM 676 O O . ARG A 1 86 ? 1.831 -5.604 9.733 1.00 97.25 86 ARG A O 1
ATOM 683 N N . ALA A 1 87 ? 2.468 -3.477 10.047 1.00 97.44 87 ALA A N 1
ATOM 684 C CA . ALA A 1 87 ? 1.469 -3.208 11.078 1.00 97.44 87 ALA A CA 1
ATOM 685 C C . ALA A 1 87 ? 0.032 -3.289 10.527 1.00 97.44 87 ALA A C 1
ATOM 687 O O . ALA A 1 87 ? -0.811 -3.945 11.131 1.00 97.44 87 ALA A O 1
ATOM 688 N N . ALA A 1 88 ? -0.232 -2.699 9.357 1.00 97.31 88 ALA A N 1
ATOM 689 C CA . ALA A 1 88 ? -1.541 -2.750 8.700 1.00 97.31 88 ALA A CA 1
ATOM 690 C C . ALA A 1 88 ? -1.964 -4.183 8.325 1.00 97.31 88 ALA A C 1
ATOM 692 O O . ALA A 1 88 ? -3.115 -4.561 8.533 1.00 97.31 88 ALA A O 1
ATOM 693 N N . VAL A 1 89 ? -1.030 -4.996 7.822 1.00 96.62 89 VAL A N 1
ATOM 694 C CA . VAL A 1 89 ? -1.254 -6.424 7.542 1.00 96.62 89 VAL A CA 1
ATOM 695 C C . VAL A 1 89 ? -1.576 -7.191 8.823 1.00 96.62 89 VAL A C 1
ATOM 697 O O . VAL A 1 89 ? -2.535 -7.952 8.836 1.00 96.62 89 VAL A O 1
ATOM 700 N N . ASN A 1 90 ? -0.835 -6.963 9.912 1.00 94.44 90 ASN A N 1
ATOM 701 C CA . ASN A 1 90 ? -1.083 -7.641 11.190 1.00 94.44 90 ASN A CA 1
ATOM 702 C C . ASN A 1 90 ? -2.465 -7.321 11.783 1.00 94.44 90 ASN A C 1
ATOM 704 O O . ASN A 1 90 ? -3.023 -8.146 12.497 1.00 94.44 90 ASN A O 1
ATOM 708 N N . ILE A 1 91 ? -3.016 -6.137 11.495 1.00 94.00 91 ILE A N 1
ATOM 709 C CA . ILE A 1 91 ? -4.387 -5.753 11.879 1.00 94.00 91 ILE A CA 1
ATOM 710 C C . ILE A 1 91 ? -5.435 -6.430 10.975 1.00 94.00 91 ILE A C 1
ATOM 712 O O . ILE A 1 91 ? -6.596 -6.547 11.354 1.00 94.00 91 ILE A O 1
ATOM 716 N N . GLY A 1 92 ? -5.032 -6.890 9.789 1.00 94.38 92 GLY A N 1
ATOM 717 C CA . GLY A 1 92 ? -5.905 -7.517 8.798 1.00 94.38 92 GLY A CA 1
ATOM 718 C C . GLY A 1 92 ? -6.381 -6.575 7.692 1.00 94.38 92 GLY A C 1
ATOM 719 O O . GLY A 1 92 ? -7.185 -6.984 6.865 1.00 94.38 92 GLY A O 1
ATOM 720 N N . LEU A 1 93 ? -5.881 -5.335 7.615 1.00 95.50 93 LEU A N 1
ATOM 721 C CA . LEU A 1 93 ? -6.361 -4.344 6.634 1.00 95.50 93 LEU A CA 1
ATOM 722 C C . LEU A 1 93 ? -6.064 -4.730 5.176 1.00 95.50 93 LEU A C 1
ATOM 724 O O . LEU A 1 93 ? -6.696 -4.212 4.256 1.00 95.50 93 LEU A O 1
ATOM 728 N N . PHE A 1 94 ? -5.113 -5.643 4.968 1.00 96.38 94 PHE A N 1
ATOM 729 C CA . PHE A 1 94 ? -4.730 -6.150 3.657 1.00 96.38 94 PHE A CA 1
ATOM 730 C C . PHE A 1 94 ? -4.692 -7.676 3.635 1.00 96.38 94 PHE A C 1
ATOM 732 O O . PHE A 1 94 ? -4.121 -8.301 4.528 1.00 96.38 94 PHE A O 1
ATOM 739 N N . THR A 1 95 ? -5.181 -8.264 2.544 1.00 94.75 95 THR A N 1
ATOM 740 C CA . THR A 1 95 ? -4.766 -9.612 2.132 1.00 94.75 95 THR A CA 1
ATOM 741 C C . THR A 1 95 ? -3.459 -9.528 1.352 1.00 94.75 95 THR A C 1
ATOM 743 O O . THR A 1 95 ? -3.200 -8.532 0.673 1.00 94.75 95 THR A O 1
ATOM 746 N N . GLN A 1 96 ? -2.621 -10.561 1.458 1.00 95.19 96 GLN A N 1
ATOM 747 C CA . GLN A 1 96 ? -1.340 -10.630 0.760 1.00 95.19 96 GLN A CA 1
ATOM 748 C C . GLN A 1 96 ? -1.335 -11.799 -0.217 1.00 95.19 96 GLN A C 1
ATOM 750 O O . GLN A 1 96 ? -1.514 -12.942 0.195 1.00 95.19 96 GLN A O 1
ATOM 755 N N . THR A 1 97 ? -1.059 -11.518 -1.489 1.00 95.19 97 THR A N 1
ATOM 756 C CA . THR A 1 97 ? -0.923 -12.552 -2.522 1.00 95.19 97 THR A CA 1
ATOM 757 C C . THR A 1 97 ? 0.472 -12.488 -3.140 1.00 95.19 97 THR A C 1
ATOM 759 O O . THR A 1 97 ? 0.915 -11.397 -3.514 1.00 95.19 97 THR A O 1
ATOM 762 N N . PRO A 1 98 ? 1.209 -13.609 -3.240 1.00 94.25 98 PRO A N 1
ATOM 763 C CA . PRO A 1 98 ? 2.499 -13.617 -3.914 1.00 94.25 98 PRO A CA 1
ATOM 764 C C . PRO A 1 98 ? 2.325 -13.351 -5.411 1.00 94.25 98 PRO A C 1
ATOM 766 O O . PRO A 1 98 ? 1.359 -13.794 -6.034 1.00 94.25 98 PRO A O 1
ATOM 769 N N . VAL A 1 99 ? 3.286 -12.644 -6.007 1.00 93.75 99 VAL A N 1
ATOM 770 C CA . VAL A 1 99 ? 3.244 -12.315 -7.437 1.00 93.75 99 VAL A CA 1
ATOM 771 C C . VAL A 1 99 ? 4.433 -12.882 -8.200 1.00 93.75 99 VAL A C 1
ATOM 773 O O . VAL A 1 99 ? 5.486 -13.201 -7.641 1.00 93.75 99 VAL A O 1
ATOM 776 N N . ARG A 1 100 ? 4.260 -12.983 -9.514 1.00 93.31 100 ARG A N 1
ATOM 777 C CA . ARG A 1 100 ? 5.328 -13.163 -10.496 1.00 93.31 100 ARG A CA 1
ATOM 778 C C . ARG A 1 100 ? 5.239 -12.035 -11.517 1.00 93.31 100 ARG A C 1
ATOM 780 O O . ARG A 1 100 ? 4.144 -11.585 -11.834 1.00 93.31 100 ARG A O 1
ATOM 787 N N . PHE A 1 101 ? 6.374 -11.597 -12.035 1.00 93.12 101 PHE A N 1
ATOM 788 C CA . PHE A 1 101 ? 6.415 -10.573 -13.073 1.00 93.12 101 PHE A CA 1
ATOM 789 C C . PHE A 1 101 ? 6.511 -11.222 -14.451 1.00 93.12 101 PHE A C 1
ATOM 791 O O . PHE A 1 101 ? 7.013 -12.339 -14.579 1.00 93.12 101 PHE A O 1
ATOM 798 N N . GLU A 1 102 ? 5.994 -10.532 -15.461 1.00 90.69 102 GLU A N 1
ATOM 799 C CA . GLU A 1 102 ? 6.122 -10.916 -16.868 1.00 90.69 102 GLU A CA 1
ATOM 800 C C . GLU A 1 102 ? 7.586 -10.953 -17.310 1.00 90.69 102 GLU A C 1
ATOM 802 O O . GLU A 1 102 ? 7.992 -11.882 -18.005 1.00 90.69 102 GLU A O 1
ATOM 807 N N . GLU A 1 103 ? 8.387 -10.006 -16.819 1.00 84.50 103 GLU A N 1
ATOM 808 C CA . GLU A 1 103 ? 9.822 -9.935 -17.064 1.00 84.50 103 GLU A CA 1
ATOM 809 C C . GLU A 1 103 ? 10.617 -9.881 -15.749 1.00 84.50 103 GLU A C 1
ATOM 811 O O . GLU A 1 103 ? 10.249 -9.208 -14.781 1.00 84.50 103 GLU A O 1
ATOM 816 N N . GLY A 1 104 ? 11.758 -10.574 -15.724 1.00 75.31 104 GLY A N 1
ATOM 817 C CA . GLY A 1 104 ? 12.703 -10.557 -14.608 1.00 75.31 104 GLY A CA 1
ATOM 818 C C . GLY A 1 104 ? 12.436 -11.585 -13.501 1.00 75.31 104 GLY A C 1
ATOM 819 O O . GLY A 1 104 ? 11.617 -12.493 -13.619 1.00 75.31 104 GLY A O 1
ATOM 820 N N . LEU A 1 105 ? 13.203 -11.475 -12.412 1.00 75.75 105 LEU A N 1
ATOM 821 C CA . LEU A 1 105 ? 13.156 -12.421 -11.295 1.00 75.75 105 LEU A CA 1
ATOM 822 C C . LEU A 1 105 ? 11.912 -12.213 -10.422 1.00 75.75 105 LEU A C 1
ATOM 824 O O . LEU A 1 105 ? 11.517 -11.082 -10.125 1.00 75.75 105 LEU A O 1
ATOM 828 N N . ALA A 1 106 ? 11.344 -13.321 -9.938 1.00 64.94 106 ALA A N 1
ATOM 829 C CA . ALA A 1 106 ? 10.334 -13.299 -8.887 1.00 64.94 106 ALA A CA 1
ATOM 830 C C . ALA A 1 106 ? 10.991 -12.854 -7.569 1.00 64.94 106 ALA A C 1
ATOM 832 O O . ALA A 1 106 ? 11.675 -13.632 -6.904 1.00 64.94 106 ALA A O 1
ATOM 833 N N . GLY A 1 107 ? 10.824 -11.579 -7.218 1.00 73.44 107 GLY A N 1
ATOM 834 C CA . GLY A 1 107 ? 11.251 -11.045 -5.926 1.00 73.44 107 GLY A CA 1
ATOM 835 C C . GLY A 1 107 ? 10.351 -11.502 -4.771 1.00 73.44 107 GLY A C 1
ATOM 836 O O . GLY A 1 107 ? 9.424 -12.289 -4.944 1.00 73.44 107 GLY A O 1
ATOM 837 N N . LYS A 1 108 ? 10.575 -10.932 -3.580 1.00 87.56 108 LYS A N 1
ATOM 838 C CA . LYS A 1 108 ? 9.679 -11.070 -2.409 1.00 87.56 108 LYS A CA 1
ATOM 839 C C . LYS A 1 108 ? 8.450 -10.150 -2.492 1.00 87.56 108 LYS A C 1
ATOM 841 O O . LYS A 1 108 ? 7.854 -9.810 -1.472 1.00 87.56 108 LYS A O 1
ATOM 846 N N . THR A 1 109 ? 8.117 -9.687 -3.694 1.00 93.94 109 THR A N 1
ATOM 847 C CA . THR A 1 109 ? 6.990 -8.789 -3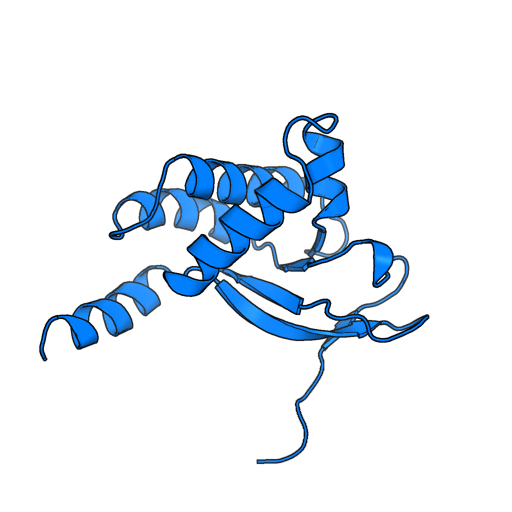.909 1.00 93.94 109 THR A CA 1
ATOM 848 C C . THR A 1 109 ? 5.689 -9.517 -3.605 1.00 93.94 109 THR A C 1
ATOM 850 O O . THR A 1 109 ? 5.470 -10.648 -4.036 1.00 93.94 109 THR A O 1
ATOM 853 N N . MET A 1 110 ? 4.818 -8.819 -2.888 1.00 96.12 110 MET A N 1
ATOM 854 C CA . MET A 1 110 ? 3.444 -9.227 -2.630 1.00 96.12 110 MET A CA 1
ATOM 855 C C . MET A 1 110 ? 2.512 -8.161 -3.198 1.00 96.12 110 MET A C 1
ATOM 857 O O . MET A 1 110 ? 2.847 -6.971 -3.159 1.00 96.12 110 MET A O 1
ATOM 861 N N . LEU A 1 111 ? 1.357 -8.600 -3.686 1.00 96.56 111 LEU A N 1
ATOM 862 C CA . LEU A 1 111 ? 0.206 -7.752 -3.951 1.00 96.56 111 LEU A CA 1
ATOM 863 C C . LEU A 1 111 ? -0.637 -7.657 -2.680 1.00 96.56 111 LEU A C 1
ATOM 865 O O . LEU A 1 111 ? -0.954 -8.675 -2.061 1.00 96.56 111 LEU A O 1
ATOM 869 N N . HIS A 1 112 ? -0.981 -6.433 -2.307 1.00 97.50 112 HIS A N 1
ATOM 870 C CA . HIS A 1 112 ? -1.784 -6.101 -1.145 1.00 97.50 112 HIS A CA 1
ATOM 871 C C . HIS A 1 112 ? -3.143 -5.581 -1.601 1.00 97.50 112 HIS A C 1
ATOM 873 O O . HIS A 1 112 ? -3.213 -4.575 -2.305 1.00 97.50 112 HIS A O 1
ATOM 879 N N . LYS A 1 113 ? -4.218 -6.246 -1.180 1.00 95.44 113 LYS A N 1
ATOM 880 C CA . LYS A 1 113 ? -5.591 -5.833 -1.487 1.00 95.44 113 LYS A CA 1
ATOM 881 C C . LYS A 1 113 ? -6.318 -5.457 -0.207 1.00 95.44 113 LYS A C 1
ATOM 883 O O . LYS A 1 113 ? -6.279 -6.222 0.760 1.00 95.44 113 LYS A O 1
ATOM 888 N N . PHE A 1 114 ? -6.955 -4.287 -0.206 1.00 94.75 114 PHE A N 1
ATOM 889 C CA . PHE A 1 114 ? -7.747 -3.806 0.925 1.00 94.75 114 PHE A CA 1
ATOM 890 C C . PHE A 1 114 ? -8.857 -4.798 1.293 1.00 94.75 114 PHE A C 1
ATOM 892 O O . PHE A 1 114 ? -9.532 -5.343 0.417 1.00 94.75 114 PHE A O 1
ATOM 899 N N . VAL A 1 115 ? -9.057 -5.019 2.591 1.00 93.44 115 VAL A N 1
ATOM 900 C CA . VAL A 1 115 ? -10.117 -5.894 3.112 1.00 93.44 115 VAL A CA 1
ATOM 901 C C . VAL A 1 115 ? -11.333 -5.067 3.480 1.00 93.44 115 VAL A C 1
ATOM 903 O O . VAL A 1 115 ? -11.225 -4.148 4.284 1.00 93.44 115 VAL A O 1
ATOM 906 N N . ASN A 1 116 ? -12.506 -5.406 2.951 1.00 91.88 116 ASN A N 1
ATOM 907 C CA . ASN A 1 116 ? -13.736 -4.686 3.273 1.00 91.88 116 ASN A CA 1
ATOM 908 C C . ASN A 1 116 ? -13.940 -4.603 4.811 1.00 91.88 116 ASN A C 1
ATOM 910 O O . ASN A 1 116 ? -13.940 -5.650 5.466 1.00 91.88 116 ASN A O 1
ATOM 914 N N . PRO A 1 117 ? -14.144 -3.406 5.398 1.00 91.00 117 PRO A N 1
ATOM 915 C CA . PRO A 1 117 ? -14.345 -3.229 6.840 1.00 91.00 117 PRO A CA 1
ATOM 916 C C . PRO A 1 117 ? -15.414 -4.146 7.447 1.00 91.00 117 PRO A C 1
ATOM 918 O O . PRO A 1 117 ? -15.227 -4.671 8.544 1.00 91.00 117 PRO A O 1
ATOM 921 N N . ASN A 1 118 ? -16.498 -4.424 6.717 1.00 89.00 118 ASN A N 1
ATOM 922 C CA . ASN A 1 118 ? -17.560 -5.322 7.177 1.00 89.00 118 ASN A CA 1
ATOM 923 C C . ASN A 1 118 ? -17.061 -6.761 7.382 1.00 89.00 118 ASN A C 1
ATOM 925 O O . ASN A 1 118 ? -17.511 -7.455 8.292 1.00 89.00 118 ASN A O 1
ATOM 929 N N . GLN A 1 119 ? -16.091 -7.205 6.576 1.00 86.69 119 GLN A N 1
ATOM 930 C CA . GLN A 1 119 ? -15.448 -8.506 6.764 1.00 86.69 119 GLN A CA 1
ATOM 931 C C . GLN A 1 119 ? -14.537 -8.496 7.997 1.00 86.69 119 GLN A C 1
ATOM 933 O O . GLN A 1 119 ? -14.494 -9.484 8.726 1.00 86.69 119 GLN A O 1
ATOM 938 N N . LEU A 1 120 ? -13.872 -7.375 8.295 1.00 82.81 120 LEU A N 1
ATOM 939 C CA . LEU A 1 120 ? -13.020 -7.262 9.483 1.00 82.81 120 LEU A CA 1
ATOM 940 C C . LEU A 1 120 ? -13.813 -7.314 10.783 1.00 82.81 120 LEU A C 1
ATOM 942 O O . LEU A 1 120 ? -13.364 -7.960 11.724 1.00 82.81 120 LEU A O 1
ATOM 946 N N . ILE A 1 121 ? -15.003 -6.711 10.831 1.00 73.69 121 ILE A N 1
ATOM 947 C CA . ILE A 1 121 ? -15.901 -6.817 11.993 1.00 73.69 121 ILE A CA 1
ATOM 948 C C . ILE A 1 121 ? -16.247 -8.284 12.267 1.00 73.69 121 ILE A C 1
ATOM 950 O O . ILE A 1 121 ? -16.226 -8.709 13.419 1.00 73.69 121 ILE A O 1
ATOM 954 N N . SER A 1 122 ? -16.500 -9.080 11.222 1.00 62.16 122 SER A N 1
ATOM 955 C CA . SER A 1 122 ? -16.810 -10.505 11.389 1.00 62.16 122 SER A CA 1
ATOM 956 C C . SER A 1 122 ? -15.637 -11.306 11.979 1.00 62.16 122 SER A C 1
ATOM 958 O O . SER A 1 122 ? -15.848 -12.177 12.819 1.00 62.16 122 SER A O 1
ATOM 960 N N . VAL A 1 123 ? -14.396 -10.964 11.610 1.00 59.12 123 VAL A N 1
ATOM 961 C CA . VAL A 1 123 ? -13.176 -11.648 12.074 1.00 59.12 123 VAL A CA 1
ATOM 962 C C . VAL A 1 123 ? -12.755 -11.166 13.469 1.00 59.12 123 VAL A C 1
ATOM 964 O O . VAL A 1 123 ? -12.467 -11.979 14.343 1.00 59.12 123 VAL A O 1
ATOM 967 N N . LEU A 1 124 ? -12.769 -9.854 13.720 1.00 56.72 124 LEU A N 1
ATOM 968 C CA . LEU A 1 124 ? -12.393 -9.264 15.011 1.00 56.72 124 LEU A CA 1
ATOM 969 C C . LEU A 1 124 ? -13.469 -9.479 16.088 1.00 56.72 124 LEU A C 1
ATOM 971 O O . LEU A 1 124 ? -13.144 -9.698 17.259 1.00 56.72 124 LEU A O 1
ATOM 975 N N . GLY A 1 125 ? -14.746 -9.485 15.697 1.00 51.22 125 GLY A N 1
ATOM 976 C CA . GLY A 1 125 ? -15.864 -9.858 16.564 1.00 51.22 125 GLY A CA 1
ATOM 977 C C . GLY A 1 125 ? -15.788 -11.318 17.018 1.00 51.22 125 GLY A C 1
ATOM 978 O O . GLY A 1 125 ? -16.035 -11.600 18.187 1.00 51.22 125 GLY A O 1
ATOM 979 N N . ALA A 1 126 ? -15.343 -12.231 16.146 1.00 47.62 126 ALA A N 1
ATOM 980 C CA . ALA A 1 126 ? -15.099 -13.628 16.512 1.00 47.62 126 ALA A CA 1
ATOM 981 C C . ALA A 1 126 ? -13.937 -13.787 17.513 1.00 47.62 126 ALA A C 1
ATOM 983 O O . ALA A 1 126 ? -14.008 -14.627 18.405 1.00 47.62 126 ALA A O 1
ATOM 984 N N . THR A 1 127 ? -12.896 -12.949 17.427 1.00 48.03 127 THR A N 1
ATOM 985 C CA . THR A 1 127 ? -11.768 -12.986 18.382 1.00 48.03 127 THR A CA 1
ATOM 986 C C . THR A 1 127 ? -12.075 -12.384 19.756 1.00 48.03 127 THR A C 1
ATOM 988 O O . THR A 1 127 ? -11.300 -12.589 20.680 1.00 48.03 127 THR A O 1
ATOM 991 N N . SER A 1 128 ? -13.189 -11.657 19.915 1.00 39.09 128 SER A N 1
ATOM 992 C CA . SER A 1 128 ? -13.616 -11.108 21.216 1.00 39.09 128 SER A CA 1
ATOM 993 C C . SER A 1 128 ? -14.502 -12.073 22.022 1.00 39.09 128 SER A C 1
ATOM 995 O O . SER A 1 128 ? -14.920 -11.730 23.124 1.00 39.09 128 SER A O 1
ATOM 997 N N . LEU A 1 129 ? -14.806 -13.258 21.477 1.00 37.84 129 LEU A N 1
ATOM 998 C CA . LEU A 1 129 ? -15.641 -14.296 22.101 1.00 37.84 129 LEU A CA 1
ATOM 999 C C . LEU A 1 129 ? -14.839 -15.521 22.583 1.00 37.84 129 LEU A C 1
ATOM 1001 O O . LEU A 1 129 ? -15.433 -16.571 22.826 1.00 37.84 129 LEU A O 1
ATOM 1005 N N . VAL A 1 130 ? -13.514 -15.401 22.721 1.00 36.22 130 VAL A N 1
ATOM 1006 C CA . VAL A 1 130 ? -12.640 -16.445 23.291 1.00 36.22 130 VAL A CA 1
ATOM 1007 C C . VAL A 1 130 ? -11.990 -15.945 24.570 1.00 36.22 130 VAL A C 1
ATOM 1009 O O . VAL A 1 130 ? -11.439 -14.822 24.538 1.00 36.22 130 VAL A O 1
#

Organism: Vibrio parahaemolyticus (NCBI:txid670)

Foldseek 3Di:
DDDADAAEDEPPDDCVLAAKEQEDQCLVVQLVVCVPAPQCDPLLSVLSVLQHVVQVVDPPRMDGLNNSCVVVVNPCPSVNSVVSVVSCVVLVQWDWGQHDYPDDDRDRYTYTYGDRVVVSCVVVVVVVVD

pLDDT: mean 87.88, std 14.83, range [36.22, 98.19]